Protein AF-A0AAV5R2P3-F1 (afdb_monomer_lite)

Structure (mmCIF, N/CA/C/O backbone):
data_AF-A0AAV5R2P3-F1
#
_entry.id   AF-A0AAV5R2P3-F1
#
loop_
_atom_site.group_PDB
_atom_site.id
_atom_site.type_symbol
_atom_site.label_atom_id
_atom_site.label_alt_id
_atom_site.label_comp_id
_atom_site.label_asym_id
_atom_site.label_entity_id
_atom_site.label_seq_id
_atom_site.pdbx_PDB_ins_code
_atom_site.Cartn_x
_atom_site.Cartn_y
_atom_site.Cartn_z
_atom_site.occupancy
_atom_site.B_iso_or_equiv
_atom_site.auth_seq_id
_atom_site.auth_comp_id
_atom_site.auth_asym_id
_atom_site.auth_atom_id
_atom_site.pdbx_PDB_model_num
ATOM 1 N N . MET A 1 1 ? 4.848 -47.080 20.246 1.00 37.12 1 MET A N 1
ATOM 2 C CA . MET A 1 1 ? 4.822 -45.605 20.162 1.00 37.12 1 MET A CA 1
ATOM 3 C C . MET A 1 1 ? 5.947 -45.182 19.234 1.00 37.12 1 MET A C 1
ATOM 5 O O . MET A 1 1 ? 7.099 -45.276 19.627 1.00 37.12 1 MET A O 1
ATOM 9 N N . THR A 1 2 ? 5.636 -44.845 17.984 1.00 35.06 2 THR A N 1
ATOM 10 C CA . THR A 1 2 ? 6.612 -44.411 16.972 1.00 35.06 2 THR A CA 1
ATOM 11 C C . THR A 1 2 ? 6.421 -42.918 16.735 1.00 35.06 2 THR A C 1
ATOM 13 O O . THR A 1 2 ? 5.355 -42.491 16.297 1.00 35.06 2 THR A O 1
ATOM 16 N N . THR A 1 3 ? 7.423 -42.118 17.081 1.00 42.16 3 THR A N 1
ATOM 17 C CA . THR A 1 3 ? 7.441 -40.672 16.853 1.00 42.16 3 THR A CA 1
ATOM 18 C C . THR A 1 3 ? 7.862 -40.402 15.410 1.00 42.16 3 THR A C 1
ATOM 20 O O . THR A 1 3 ? 9.044 -40.497 15.087 1.00 42.16 3 THR A O 1
ATOM 23 N N . ASN A 1 4 ? 6.899 -40.086 14.543 1.00 41.34 4 ASN A N 1
ATOM 24 C CA . ASN A 1 4 ? 7.180 -39.591 13.197 1.00 41.34 4 ASN A CA 1
ATOM 25 C C . ASN A 1 4 ? 7.631 -38.130 13.288 1.00 41.34 4 ASN A C 1
ATOM 27 O O . ASN A 1 4 ? 6.813 -37.228 13.466 1.00 41.34 4 ASN A O 1
ATOM 31 N N . THR A 1 5 ? 8.934 -37.903 13.170 1.00 47.75 5 THR A N 1
ATOM 32 C CA . THR A 1 5 ? 9.499 -36.603 12.810 1.00 47.75 5 THR A CA 1
ATOM 33 C C . THR A 1 5 ? 9.328 -36.389 11.299 1.00 47.75 5 THR A C 1
ATOM 35 O O . THR A 1 5 ? 9.570 -37.319 10.524 1.00 47.75 5 THR A O 1
ATOM 38 N N . PRO A 1 6 ? 8.890 -35.205 10.834 1.00 52.03 6 PRO A N 1
ATOM 39 C CA . PRO A 1 6 ? 8.840 -34.922 9.410 1.00 52.03 6 PRO A CA 1
ATOM 40 C C . PRO A 1 6 ? 10.260 -34.684 8.884 1.00 52.03 6 PRO A C 1
ATOM 42 O O . PRO A 1 6 ? 11.024 -33.886 9.416 1.00 52.03 6 PRO A O 1
ATOM 45 N N . SER A 1 7 ? 10.580 -35.438 7.838 1.00 42.41 7 SER A N 1
ATOM 46 C CA . SER A 1 7 ? 11.796 -35.404 7.030 1.00 42.41 7 SER A CA 1
ATOM 47 C C . SER A 1 7 ? 12.095 -34.005 6.472 1.00 42.41 7 SER A C 1
ATOM 49 O O . SER A 1 7 ? 11.352 -33.510 5.620 1.00 42.41 7 SER A O 1
ATOM 51 N N . ASP A 1 8 ? 13.227 -33.422 6.875 1.00 51.84 8 ASP A N 1
ATOM 52 C CA . ASP A 1 8 ? 13.843 -32.255 6.235 1.00 51.84 8 ASP A CA 1
ATOM 53 C C . ASP A 1 8 ? 14.204 -32.589 4.784 1.00 51.84 8 ASP A C 1
ATOM 55 O O . ASP A 1 8 ? 15.189 -33.264 4.484 1.00 51.84 8 ASP A O 1
ATOM 59 N N . THR A 1 9 ? 13.368 -32.122 3.862 1.00 59.38 9 THR A N 1
ATOM 60 C CA . THR A 1 9 ? 13.646 -32.178 2.425 1.00 59.38 9 THR A CA 1
ATOM 61 C C . THR A 1 9 ? 14.316 -30.857 2.044 1.00 59.38 9 THR A C 1
ATOM 63 O O . THR A 1 9 ? 13.791 -29.806 2.420 1.00 59.38 9 THR A O 1
ATOM 66 N N . PRO A 1 10 ? 15.448 -30.851 1.317 1.00 47.28 10 PRO A N 1
ATOM 67 C CA . PRO A 1 10 ? 16.123 -29.615 0.943 1.00 47.28 10 PRO A CA 1
ATOM 68 C C . PRO A 1 10 ? 15.180 -28.762 0.093 1.00 47.28 10 PRO A C 1
ATOM 70 O O . PRO A 1 10 ? 14.771 -29.141 -1.006 1.00 47.28 10 PRO A O 1
ATOM 73 N N . ILE A 1 11 ? 14.802 -27.613 0.648 1.00 60.09 11 ILE A N 1
ATOM 74 C CA . ILE A 1 11 ? 13.883 -26.659 0.044 1.00 60.09 11 ILE A CA 1
ATOM 75 C C . ILE A 1 11 ? 14.577 -26.097 -1.195 1.00 60.09 11 ILE A C 1
ATOM 77 O O . ILE A 1 11 ? 15.432 -25.222 -1.094 1.00 60.09 11 ILE A O 1
ATOM 81 N N . ASN A 1 12 ? 14.225 -26.603 -2.379 1.00 66.88 12 ASN A N 1
ATOM 82 C CA . ASN A 1 12 ? 14.587 -25.932 -3.618 1.00 66.88 12 ASN A CA 1
ATOM 83 C C . ASN A 1 12 ? 13.924 -24.540 -3.572 1.00 66.88 12 ASN A C 1
ATOM 85 O O . ASN A 1 12 ? 12.689 -24.468 -3.574 1.00 66.88 12 ASN A O 1
ATOM 89 N N . PRO A 1 13 ? 14.695 -23.439 -3.513 1.00 64.75 13 PRO A N 1
ATOM 90 C CA . PRO A 1 13 ? 14.143 -22.097 -3.336 1.00 64.75 13 PRO A CA 1
ATOM 91 C C . PRO A 1 13 ? 13.167 -21.739 -4.463 1.00 64.75 13 PRO A C 1
ATOM 93 O O . PRO A 1 13 ? 12.184 -21.036 -4.239 1.00 64.75 13 PRO A O 1
ATOM 96 N N . LEU A 1 14 ? 13.360 -22.309 -5.655 1.00 69.12 14 LEU A N 1
ATOM 97 C CA . LEU A 1 14 ? 12.456 -22.135 -6.786 1.00 69.12 14 LEU A CA 1
ATOM 98 C C . LEU A 1 14 ? 11.094 -22.817 -6.564 1.00 69.12 14 LEU A C 1
ATOM 100 O O . LEU A 1 14 ? 10.058 -22.277 -6.955 1.00 69.12 14 LEU A O 1
ATOM 104 N N . ALA A 1 15 ? 11.075 -23.978 -5.904 1.00 69.56 15 ALA A N 1
ATOM 105 C CA . ALA A 1 15 ? 9.841 -24.677 -5.549 1.00 69.56 15 ALA A CA 1
ATOM 106 C C . ALA A 1 15 ? 9.080 -23.942 -4.433 1.00 69.56 15 ALA A C 1
ATOM 108 O O . ALA A 1 15 ? 7.856 -23.844 -4.498 1.00 69.56 15 ALA A O 1
ATOM 109 N N . ALA A 1 16 ? 9.796 -23.353 -3.469 1.00 74.00 16 ALA A N 1
ATOM 110 C CA . ALA A 1 16 ? 9.200 -22.531 -2.416 1.00 74.00 16 ALA A CA 1
ATOM 111 C C . ALA A 1 16 ? 8.551 -21.253 -2.974 1.00 74.00 16 ALA A C 1
ATOM 113 O O . ALA A 1 16 ? 7.409 -20.946 -2.634 1.00 74.00 16 ALA A O 1
ATOM 114 N N . VAL A 1 17 ? 9.223 -20.552 -3.895 1.00 78.44 17 VAL A N 1
ATOM 115 C CA . VAL A 1 17 ? 8.668 -19.356 -4.559 1.00 78.44 17 VAL A CA 1
ATOM 116 C C . VAL A 1 17 ? 7.446 -19.710 -5.411 1.00 78.44 17 VAL A C 1
ATOM 118 O O . VAL A 1 17 ? 6.456 -18.973 -5.420 1.00 78.44 17 VAL A O 1
ATOM 121 N N . LYS A 1 18 ? 7.469 -20.857 -6.101 1.00 83.81 18 LYS A N 1
ATOM 122 C CA . LYS A 1 18 ? 6.315 -21.336 -6.873 1.00 83.81 18 LYS A CA 1
ATOM 123 C C . LYS A 1 18 ? 5.126 -21.669 -5.965 1.00 83.81 18 LYS A C 1
ATOM 125 O O . LYS A 1 18 ? 4.023 -21.202 -6.240 1.00 83.81 18 LYS A O 1
ATOM 130 N N . ALA A 1 19 ? 5.358 -22.385 -4.864 1.00 79.06 19 ALA A N 1
ATOM 131 C CA . ALA A 1 19 ? 4.328 -22.707 -3.878 1.00 79.06 19 ALA A CA 1
ATOM 132 C C . ALA A 1 19 ? 3.739 -21.443 -3.229 1.00 79.06 19 ALA A C 1
ATOM 134 O O . ALA A 1 19 ? 2.524 -21.331 -3.085 1.00 79.06 19 ALA A O 1
ATOM 135 N N . GLN A 1 20 ? 4.574 -20.447 -2.916 1.00 77.31 20 GLN A N 1
ATOM 136 C CA . GLN A 1 20 ? 4.127 -19.163 -2.375 1.00 77.31 20 GLN A CA 1
ATOM 137 C C . GLN A 1 20 ? 3.254 -18.392 -3.377 1.00 77.31 20 GLN A C 1
ATOM 139 O O . GLN A 1 20 ? 2.206 -17.860 -3.009 1.00 77.31 20 GLN A O 1
ATOM 144 N N . ARG A 1 21 ? 3.642 -18.363 -4.661 1.00 85.44 21 ARG A N 1
ATOM 145 C CA . ARG A 1 21 ? 2.859 -17.720 -5.727 1.00 85.44 21 ARG A CA 1
ATOM 146 C C . ARG A 1 21 ? 1.521 -18.431 -5.962 1.00 85.44 21 ARG A C 1
ATOM 148 O O . ARG A 1 21 ? 0.510 -17.764 -6.177 1.00 85.44 21 ARG A O 1
ATOM 155 N N . GLU A 1 22 ? 1.497 -19.760 -5.913 1.00 85.94 22 GLU A N 1
ATOM 156 C CA . GLU A 1 22 ? 0.267 -20.553 -6.038 1.00 85.94 22 GLU A CA 1
ATOM 157 C C . GLU A 1 22 ? -0.665 -20.364 -4.834 1.00 85.94 22 GLU A C 1
ATOM 159 O O . GLU A 1 22 ? -1.861 -20.137 -5.024 1.00 85.94 22 GLU A O 1
ATOM 164 N N . ALA A 1 23 ? -0.128 -20.350 -3.611 1.00 83.06 23 ALA A N 1
ATOM 165 C CA . ALA A 1 23 ? -0.894 -20.068 -2.398 1.00 83.06 23 ALA A CA 1
ATOM 166 C C . ALA A 1 23 ? -1.515 -18.663 -2.431 1.00 83.06 23 ALA A C 1
ATOM 168 O O . ALA A 1 23 ? -2.702 -18.504 -2.147 1.00 83.06 23 ALA A O 1
ATOM 169 N N . LEU A 1 24 ? -0.751 -17.655 -2.864 1.00 84.00 24 LEU A N 1
ATOM 170 C CA . LEU A 1 24 ? -1.244 -16.284 -2.974 1.00 84.00 24 LEU A CA 1
ATOM 171 C C . LEU A 1 24 ? -2.340 -16.163 -4.044 1.00 84.00 24 LEU A C 1
ATOM 173 O O . LEU A 1 24 ? -3.370 -15.532 -3.816 1.00 84.00 24 LEU A O 1
ATOM 177 N N . LYS A 1 25 ? -2.173 -16.835 -5.190 1.00 88.31 25 LYS A N 1
ATOM 178 C CA . LYS A 1 25 ? -3.203 -16.908 -6.237 1.00 88.31 25 LYS A CA 1
ATOM 179 C C . LYS A 1 25 ? -4.494 -17.551 -5.722 1.00 88.31 25 LYS A C 1
ATOM 181 O O . LYS A 1 25 ? -5.580 -17.082 -6.057 1.00 88.31 25 LYS A O 1
ATOM 186 N N . ASN A 1 26 ? -4.385 -18.607 -4.921 1.00 83.88 26 ASN A N 1
ATOM 187 C CA . ASN A 1 26 ? -5.542 -19.284 -4.338 1.00 83.88 26 ASN A CA 1
ATOM 188 C C . ASN A 1 26 ? -6.229 -18.430 -3.266 1.00 83.88 26 ASN A C 1
ATOM 190 O O . ASN A 1 26 ? -7.455 -18.396 -3.231 1.00 83.88 26 ASN A O 1
ATOM 194 N N . PHE A 1 27 ? -5.470 -17.676 -2.468 1.00 85.94 27 PHE A N 1
ATOM 195 C CA . PHE A 1 27 ? -6.017 -16.731 -1.492 1.00 85.94 27 PHE A CA 1
ATOM 196 C C . PHE A 1 27 ? -6.883 -15.650 -2.154 1.00 85.94 27 PHE A C 1
ATOM 198 O O . PHE A 1 27 ? -8.018 -15.426 -1.739 1.00 85.94 27 PHE A O 1
ATOM 205 N N . TYR A 1 28 ? -6.395 -15.025 -3.232 1.00 85.50 28 TYR A N 1
ATOM 206 C CA . TYR A 1 28 ? -7.178 -14.012 -3.951 1.00 85.50 28 TYR A CA 1
ATOM 207 C C . TYR A 1 28 ? -8.413 -14.593 -4.640 1.00 85.50 28 TYR A C 1
ATOM 209 O O . TYR A 1 28 ? -9.457 -13.951 -4.635 1.00 85.50 28 TYR A O 1
ATOM 217 N N . LYS A 1 29 ? -8.325 -15.813 -5.186 1.00 83.06 29 LYS A N 1
ATOM 218 C CA . LYS A 1 29 ? -9.497 -16.510 -5.734 1.00 83.06 29 LYS A CA 1
ATOM 219 C C . LYS A 1 29 ? -10.555 -16.769 -4.665 1.00 83.06 29 LYS A C 1
ATOM 221 O O . LYS A 1 29 ? -11.723 -16.518 -4.929 1.00 83.06 29 LYS A O 1
ATOM 226 N N . LEU A 1 30 ? -10.142 -17.236 -3.484 1.00 74.75 30 LEU A N 1
ATOM 227 C CA . LEU A 1 30 ? -11.054 -17.540 -2.384 1.00 74.75 30 LEU A CA 1
ATOM 228 C C . LEU A 1 30 ? -11.749 -16.274 -1.871 1.00 74.75 30 LEU A C 1
ATOM 230 O O . LEU A 1 30 ? -12.970 -16.255 -1.741 1.00 74.75 30 LEU A O 1
ATOM 234 N N . LYS A 1 31 ? -10.987 -15.190 -1.695 1.00 78.56 31 LYS A N 1
ATOM 235 C CA . LYS A 1 31 ? -11.529 -13.879 -1.325 1.00 78.56 31 LYS A CA 1
ATOM 236 C C . LYS A 1 31 ? -12.548 -13.373 -2.351 1.00 78.56 31 LYS A C 1
ATOM 238 O O . LYS A 1 31 ? -13.626 -12.927 -1.989 1.00 78.56 31 LYS A O 1
ATOM 243 N N . GLN A 1 32 ? -12.244 -13.527 -3.638 1.00 70.50 32 GLN A N 1
ATOM 244 C CA . GLN A 1 32 ? -13.141 -13.113 -4.715 1.00 70.50 32 GLN A CA 1
ATOM 245 C C . GLN A 1 32 ? -14.434 -13.949 -4.753 1.00 70.50 32 GLN A C 1
ATOM 247 O O . GLN A 1 32 ? -15.497 -13.415 -5.060 1.00 70.50 32 GLN A O 1
ATOM 252 N N . THR A 1 33 ? -14.384 -15.237 -4.394 1.00 66.38 33 THR A N 1
ATOM 253 C CA . THR A 1 33 ? -15.592 -16.062 -4.221 1.00 66.38 33 THR A CA 1
ATOM 254 C C . THR A 1 33 ? -16.398 -15.715 -2.969 1.00 66.38 33 THR A C 1
ATOM 256 O O . THR A 1 33 ? -17.622 -15.740 -3.047 1.00 66.38 33 THR A O 1
ATOM 259 N N . GLU A 1 34 ? -15.769 -15.336 -1.852 1.00 65.31 34 GLU A N 1
ATOM 260 C CA . GLU A 1 34 ? -16.494 -14.882 -0.651 1.00 65.31 34 GLU A CA 1
ATOM 261 C C . GLU A 1 34 ? -17.186 -13.529 -0.872 1.00 65.31 34 GLU A C 1
ATOM 263 O O . GLU A 1 34 ? -18.339 -13.356 -0.479 1.00 65.31 34 GLU A O 1
ATOM 268 N N . ASP A 1 35 ? -16.547 -12.619 -1.611 1.00 59.97 35 ASP A N 1
ATOM 269 C CA . ASP A 1 35 ? -17.152 -11.341 -2.005 1.00 59.97 35 ASP A CA 1
ATOM 270 C C . ASP A 1 35 ? -18.324 -11.533 -2.994 1.00 59.97 35 ASP A C 1
ATOM 272 O O . ASP A 1 35 ? -19.261 -10.734 -3.020 1.00 59.97 35 ASP A O 1
ATOM 276 N N . THR A 1 36 ? -18.320 -12.616 -3.785 1.00 56.22 36 THR A N 1
ATOM 277 C CA . THR A 1 36 ? -19.383 -12.911 -4.768 1.00 56.22 36 THR A CA 1
ATOM 278 C C . THR A 1 36 ? -20.519 -13.770 -4.185 1.00 56.22 36 THR A C 1
ATOM 280 O O . THR A 1 36 ? -21.647 -13.708 -4.671 1.00 56.22 36 THR A O 1
ATOM 283 N N . SER A 1 37 ? -20.274 -14.546 -3.121 1.00 50.34 37 SER A N 1
ATOM 284 C CA . SER A 1 37 ? -21.257 -15.486 -2.551 1.00 50.34 37 SER A CA 1
ATOM 285 C C . SER A 1 37 ? -22.271 -14.855 -1.581 1.00 50.34 37 SER A C 1
ATOM 287 O O . SER A 1 37 ? -23.204 -15.538 -1.163 1.00 50.34 37 SER A O 1
ATOM 289 N N . ASN A 1 38 ? -22.148 -13.567 -1.246 1.00 50.34 38 ASN A N 1
ATOM 290 C CA . ASN A 1 38 ? -23.055 -12.884 -0.309 1.00 50.34 38 ASN A CA 1
ATOM 291 C C . ASN A 1 38 ? -24.311 -12.255 -0.959 1.00 50.34 38 ASN A C 1
ATOM 293 O O . ASN A 1 38 ? -25.059 -11.560 -0.277 1.00 50.34 38 ASN A O 1
ATOM 297 N N . ASN A 1 39 ? -24.586 -12.505 -2.248 1.00 43.03 39 ASN A N 1
ATOM 298 C CA . ASN A 1 39 ? -25.715 -11.905 -2.983 1.00 43.03 39 ASN A CA 1
ATOM 299 C C . ASN A 1 39 ? -26.707 -12.927 -3.581 1.00 43.03 39 ASN A C 1
ATOM 301 O O . ASN A 1 39 ? -27.051 -12.849 -4.758 1.00 43.03 39 ASN A O 1
ATOM 305 N N . THR A 1 40 ? -27.235 -13.859 -2.777 1.00 35.50 40 THR A N 1
ATOM 306 C CA . THR A 1 40 ? -28.486 -14.569 -3.138 1.00 35.50 40 THR A CA 1
ATOM 307 C C . THR A 1 40 ? -29.305 -14.926 -1.889 1.00 35.50 40 THR A C 1
ATOM 309 O O . THR A 1 40 ? -28.727 -15.471 -0.950 1.00 35.50 40 THR A O 1
ATOM 312 N N . PRO A 1 41 ? -30.624 -14.645 -1.829 1.00 48.16 41 PRO A N 1
ATOM 313 C CA . PRO A 1 41 ? -31.429 -14.929 -0.643 1.00 48.16 41 PRO A CA 1
ATOM 314 C C . PRO A 1 41 ? -32.141 -16.301 -0.679 1.00 48.16 41 PRO A C 1
ATOM 316 O O . PRO A 1 41 ? -32.788 -16.637 -1.670 1.00 48.16 41 PRO A O 1
ATOM 319 N N . ASN A 1 42 ? -32.159 -16.948 0.503 1.00 38.66 42 ASN A N 1
ATOM 320 C CA . ASN A 1 42 ? -33.162 -17.893 1.064 1.00 38.66 42 ASN A CA 1
ATOM 321 C C . ASN A 1 42 ? -33.080 -19.410 0.732 1.00 38.66 42 ASN A C 1
ATOM 323 O O . ASN A 1 42 ? -32.644 -19.757 -0.361 1.00 38.66 42 ASN A O 1
ATOM 327 N N . PRO A 1 43 ? -33.706 -20.317 1.534 1.00 58.88 43 PRO A N 1
ATOM 328 C CA . PRO A 1 43 ? -33.823 -20.452 3.005 1.00 58.88 43 PRO A CA 1
ATOM 329 C C . PRO A 1 43 ? -33.370 -21.859 3.521 1.00 58.88 43 PRO A C 1
ATOM 331 O O . PRO A 1 43 ? -32.922 -22.699 2.750 1.00 58.88 43 PRO A O 1
ATOM 334 N N . THR A 1 44 ? -33.611 -22.132 4.815 1.00 37.53 44 THR A N 1
ATOM 335 C CA . THR A 1 44 ? -33.691 -23.433 5.542 1.00 37.53 44 THR A CA 1
ATOM 336 C C . THR A 1 44 ? -32.437 -24.043 6.207 1.00 37.53 44 THR A C 1
ATOM 338 O O . THR A 1 44 ? -31.611 -24.673 5.565 1.00 37.53 44 THR A O 1
ATOM 341 N N . ASN A 1 45 ? -32.423 -23.896 7.544 1.00 44.72 45 ASN A N 1
ATOM 342 C CA . ASN A 1 45 ? -32.127 -24.867 8.614 1.00 44.72 45 ASN A CA 1
ATOM 343 C C . ASN A 1 45 ? -30.899 -25.789 8.487 1.00 44.72 45 ASN A C 1
ATOM 345 O O . ASN A 1 45 ? -30.994 -26.816 7.826 1.00 44.72 45 ASN A O 1
ATOM 349 N N . ASP A 1 46 ? -29.842 -25.527 9.268 1.00 35.06 46 ASP A N 1
ATOM 350 C CA . ASP A 1 46 ? -29.440 -26.448 10.349 1.00 35.06 46 ASP A CA 1
ATOM 351 C C . ASP A 1 46 ? -28.445 -25.799 11.332 1.00 35.06 46 ASP A C 1
ATOM 353 O O . ASP A 1 46 ? -27.653 -24.921 10.982 1.00 35.06 46 ASP A O 1
ATOM 357 N N . ASP A 1 47 ? -28.539 -26.230 12.583 1.00 46.81 47 ASP A N 1
ATOM 358 C CA . ASP A 1 47 ? -27.921 -25.679 13.782 1.00 46.81 47 ASP A CA 1
ATOM 359 C C . ASP A 1 47 ? -26.403 -25.908 13.875 1.00 46.81 47 ASP A C 1
ATOM 361 O O . ASP A 1 47 ? -25.953 -27.017 14.150 1.00 46.81 47 ASP A O 1
ATOM 365 N N . THR A 1 48 ? -25.606 -24.833 13.866 1.00 41.09 48 THR A N 1
ATOM 366 C CA . THR A 1 48 ? -24.397 -24.769 14.708 1.00 41.09 48 THR A CA 1
ATOM 367 C C . THR A 1 48 ? -24.172 -23.353 15.227 1.00 41.09 48 THR A C 1
ATOM 369 O O . THR A 1 48 ? -23.933 -22.415 14.471 1.00 41.09 48 THR A O 1
ATOM 372 N N . LYS A 1 49 ? -24.251 -23.226 16.555 1.00 51.31 49 LYS A N 1
ATOM 373 C CA . LYS A 1 49 ? -23.954 -22.040 17.364 1.00 51.31 49 LYS A CA 1
ATOM 374 C C . LYS A 1 49 ? -22.682 -21.320 16.895 1.00 51.31 49 LYS A C 1
ATOM 376 O O . LYS A 1 49 ? -21.578 -21.728 17.243 1.00 51.31 49 LYS A O 1
ATOM 381 N N . SER A 1 50 ? -22.854 -20.188 16.222 1.00 36.94 50 SER A N 1
ATOM 382 C CA . SER A 1 50 ? -21.877 -19.103 16.236 1.00 36.94 50 SER A CA 1
ATOM 383 C C . SER A 1 50 ? -22.479 -17.976 17.060 1.00 36.94 50 SER A C 1
ATOM 385 O O . SER A 1 50 ? -23.510 -17.404 16.707 1.00 36.94 50 SER A O 1
ATOM 387 N N . ILE A 1 51 ? -21.873 -17.704 18.213 1.00 46.56 51 ILE A N 1
ATOM 388 C CA . ILE A 1 51 ? -22.211 -16.569 19.070 1.00 46.56 51 ILE A CA 1
ATOM 389 C C . ILE A 1 51 ? -21.653 -15.319 18.378 1.00 46.56 51 ILE A C 1
ATOM 391 O O . ILE A 1 51 ? -20.667 -14.734 18.805 1.00 46.56 51 ILE A O 1
ATOM 395 N N . THR A 1 52 ? -22.263 -14.906 17.270 1.00 42.00 52 THR A N 1
ATOM 396 C CA . THR A 1 52 ? -22.148 -13.530 16.796 1.00 42.00 52 THR A CA 1
ATOM 397 C C . THR A 1 52 ? -23.224 -12.755 17.527 1.00 42.00 52 THR A C 1
ATOM 399 O O . THR A 1 52 ? -24.376 -12.696 17.087 1.00 42.00 52 THR A O 1
ATOM 402 N N . SER A 1 53 ? -22.846 -12.227 18.695 1.00 41.97 53 SER A N 1
ATOM 403 C CA . SER A 1 53 ? -23.627 -11.247 19.442 1.00 41.97 53 SER A CA 1
ATOM 404 C C . SER A 1 53 ? -23.866 -10.044 18.536 1.00 41.97 53 SER A C 1
ATOM 406 O O . SER A 1 53 ? -23.076 -9.107 18.450 1.00 41.97 53 SER A O 1
ATOM 408 N N . SER A 1 54 ? -24.955 -10.125 17.782 1.00 45.56 54 SER A N 1
ATOM 409 C CA . SER A 1 54 ? -25.492 -9.047 16.979 1.00 45.56 54 SER A CA 1
ATOM 410 C C . SER A 1 54 ? -26.178 -8.095 17.944 1.00 45.56 54 SER A C 1
ATOM 412 O O . SER A 1 54 ? -27.403 -8.084 18.053 1.00 45.56 54 SER A O 1
ATOM 414 N N . HIS A 1 55 ? -25.395 -7.299 18.672 1.00 43.31 55 HIS A N 1
ATOM 415 C CA . HIS A 1 55 ? -25.937 -6.167 19.408 1.00 43.31 55 HIS A CA 1
ATOM 416 C C . HIS A 1 55 ? -26.215 -5.030 18.419 1.00 43.31 55 HIS A C 1
ATOM 418 O O . HIS A 1 55 ? -25.532 -4.014 18.358 1.00 43.31 55 HIS A O 1
ATOM 424 N N . LYS A 1 56 ? -27.278 -5.216 17.629 1.00 49.22 56 LYS A N 1
ATOM 425 C CA . LYS A 1 56 ? -28.094 -4.098 17.166 1.00 49.22 56 LYS A CA 1
ATOM 426 C C . LYS A 1 56 ? -28.744 -3.504 18.409 1.00 49.22 56 LYS A C 1
ATOM 428 O O . LYS A 1 56 ? -29.803 -3.969 18.799 1.00 49.22 56 LYS A O 1
ATOM 433 N N . ASN A 1 57 ? -28.094 -2.540 19.049 1.00 42.56 57 ASN A N 1
ATOM 434 C CA . ASN A 1 57 ? -28.740 -1.658 20.011 1.00 42.56 57 ASN A CA 1
ATOM 435 C C . ASN A 1 57 ? -28.170 -0.246 19.861 1.00 42.56 57 ASN A C 1
ATOM 437 O O . ASN A 1 57 ? -27.000 0.002 20.137 1.00 42.56 57 ASN A O 1
ATOM 441 N N . SER A 1 58 ? -29.068 0.635 19.425 1.00 38.88 58 SER A N 1
ATOM 442 C CA . SER A 1 58 ? -29.053 2.087 19.578 1.00 38.88 58 SER A CA 1
ATOM 443 C C . SER A 1 58 ? -27.908 2.856 18.921 1.00 38.88 58 SER A C 1
ATOM 445 O O . SER A 1 58 ? -26.885 3.183 19.515 1.00 38.88 58 SER A O 1
ATOM 447 N N . ILE A 1 59 ? -28.194 3.250 17.682 1.00 51.31 59 ILE A N 1
ATOM 448 C CA . ILE A 1 59 ? -28.007 4.631 17.232 1.00 51.31 59 ILE A CA 1
ATOM 449 C C . ILE A 1 59 ? -28.605 5.536 18.327 1.00 51.31 59 ILE A C 1
ATOM 451 O O . ILE A 1 59 ? -29.819 5.498 18.480 1.00 51.31 59 ILE A O 1
ATOM 455 N N . ASP A 1 60 ? -27.789 6.227 19.134 1.00 46.94 60 ASP A N 1
ATOM 456 C CA . ASP A 1 60 ? -28.089 7.634 19.475 1.00 46.94 60 ASP A CA 1
ATOM 457 C C . ASP A 1 60 ? -27.015 8.418 20.241 1.00 46.94 60 ASP A C 1
ATOM 459 O O . ASP A 1 60 ? -27.089 9.633 20.225 1.00 46.94 60 ASP A O 1
ATOM 463 N N . ASP A 1 61 ? -25.960 7.821 20.803 1.00 52.38 61 ASP A N 1
ATOM 464 C CA . ASP A 1 61 ? -24.853 8.626 21.360 1.00 52.38 61 ASP A CA 1
ATOM 465 C C . ASP A 1 61 ? -23.507 8.044 20.944 1.00 52.38 61 ASP A C 1
ATOM 467 O O . ASP A 1 61 ? -22.815 7.329 21.673 1.00 52.38 61 ASP A O 1
ATOM 471 N N . LEU A 1 62 ? -23.152 8.298 19.685 1.00 60.50 62 LEU A N 1
ATOM 472 C CA . LEU A 1 62 ? -21.847 7.935 19.160 1.00 60.50 62 LEU A CA 1
ATOM 473 C C . LEU A 1 62 ? -20.838 8.975 19.654 1.00 60.50 62 LEU A C 1
ATOM 475 O O . LEU A 1 62 ? -20.593 9.974 18.978 1.00 60.50 62 LEU A O 1
ATOM 479 N N . ILE A 1 63 ? -20.250 8.737 20.828 1.00 64.81 63 ILE A N 1
ATOM 480 C CA . ILE A 1 63 ? -19.109 9.527 21.297 1.00 64.81 63 ILE A CA 1
ATOM 481 C C . ILE A 1 63 ? -18.061 9.526 20.178 1.00 64.81 63 ILE A C 1
ATOM 483 O O . ILE A 1 63 ? -17.606 8.486 19.669 1.00 64.81 63 ILE A O 1
ATOM 487 N N . ASP A 1 64 ? -17.759 10.725 19.695 1.00 68.31 64 ASP A N 1
ATOM 488 C CA . ASP A 1 64 ? -16.749 10.913 18.676 1.00 68.31 64 ASP A CA 1
ATOM 489 C C . ASP A 1 64 ? -15.395 10.962 19.370 1.00 68.31 64 ASP A C 1
ATOM 491 O O . ASP A 1 64 ? -15.058 11.939 20.031 1.00 68.31 64 ASP A O 1
ATOM 495 N N . SER A 1 65 ? -14.616 9.893 19.204 1.00 65.62 65 SER A N 1
ATOM 496 C CA . SER A 1 65 ? -13.281 9.740 19.782 1.00 65.62 65 SER A CA 1
ATOM 497 C C . SER A 1 65 ? -12.322 10.879 19.400 1.00 65.62 65 SER A C 1
ATOM 499 O O . SER A 1 65 ? -11.299 11.047 20.046 1.00 65.62 65 SER A O 1
ATOM 501 N N . PHE A 1 66 ? -12.635 11.650 18.350 1.00 68.25 66 PHE A N 1
ATOM 502 C CA . PHE A 1 66 ? -11.859 12.811 17.895 1.00 68.25 66 PHE A CA 1
ATOM 503 C C . PHE A 1 66 ? -12.246 14.131 18.576 1.00 68.25 66 PHE A C 1
ATOM 505 O O . PHE A 1 66 ? -11.551 15.124 18.393 1.00 68.25 66 PHE A O 1
ATOM 512 N N . LYS A 1 67 ? -13.345 14.156 19.337 1.00 75.75 67 LYS A N 1
ATOM 513 C CA . LYS A 1 67 ? -13.803 15.324 20.107 1.00 75.75 67 LYS A CA 1
ATOM 514 C C . LYS A 1 67 ? -13.426 15.245 21.586 1.00 75.75 67 LYS A C 1
ATOM 516 O O . LYS A 1 67 ? -13.759 16.152 22.339 1.00 75.75 67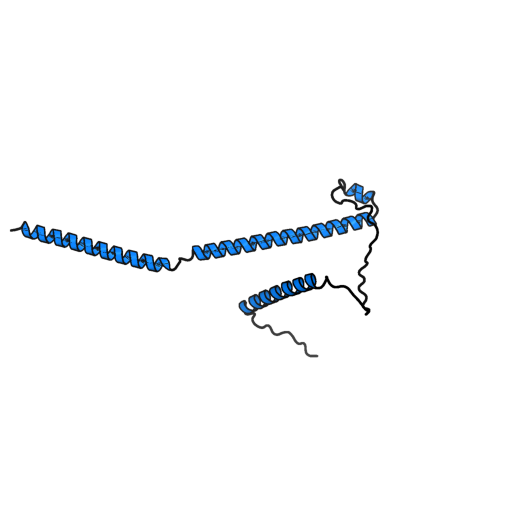 LYS A O 1
ATOM 521 N N . ILE A 1 68 ? -12.770 14.160 22.000 1.00 76.75 68 ILE A N 1
ATOM 522 C CA . ILE A 1 68 ? -12.242 14.006 23.354 1.00 76.75 68 ILE A CA 1
ATOM 523 C C . ILE A 1 68 ? -10.958 14.828 23.422 1.00 76.75 68 ILE A C 1
ATOM 525 O O . ILE A 1 68 ? -9.924 14.425 22.895 1.00 76.75 68 ILE A O 1
ATOM 529 N N . GLU A 1 69 ? -11.071 16.016 24.003 1.00 74.25 69 GLU A N 1
ATOM 530 C CA . GLU A 1 69 ? -9.974 16.978 24.116 1.00 74.25 69 GLU A CA 1
ATOM 531 C C . GLU A 1 69 ? -9.086 16.662 25.330 1.00 74.25 69 GLU A C 1
ATOM 533 O O . GLU A 1 69 ? -7.862 16.741 25.233 1.00 74.25 69 GLU A O 1
ATOM 538 N N . ASP A 1 70 ? -9.697 16.189 26.424 1.00 81.62 70 ASP A N 1
ATOM 539 C CA . ASP A 1 70 ? -9.014 15.681 27.613 1.00 81.62 70 ASP A CA 1
ATOM 540 C C . ASP A 1 70 ? -9.450 14.238 27.930 1.00 81.62 70 ASP A C 1
ATOM 542 O O . ASP A 1 70 ? -10.610 13.945 28.234 1.00 81.62 70 ASP A O 1
ATOM 546 N N . ILE A 1 71 ? -8.492 13.315 27.832 1.00 83.25 71 ILE A N 1
ATOM 547 C CA . ILE A 1 71 ? -8.696 11.884 28.074 1.00 83.25 71 ILE A CA 1
ATOM 548 C C . ILE A 1 71 ? -8.884 11.606 29.571 1.00 83.25 71 ILE A C 1
ATOM 550 O O . ILE A 1 71 ? -9.646 10.707 29.926 1.00 83.25 71 ILE A O 1
ATOM 554 N N . GLU A 1 72 ? -8.219 12.355 30.456 1.00 82.38 72 GLU A N 1
ATOM 555 C CA . GLU A 1 72 ? -8.335 12.147 31.904 1.00 82.38 72 GLU A CA 1
ATOM 556 C C . GLU A 1 72 ? -9.709 12.587 32.407 1.00 82.38 72 GLU A C 1
ATOM 558 O O . GLU A 1 72 ? -10.341 11.868 33.184 1.00 82.38 72 GLU A O 1
ATOM 563 N N . GLU A 1 73 ? -10.219 13.720 31.923 1.00 83.69 73 GLU A N 1
ATOM 564 C CA . GLU A 1 73 ? -11.582 14.163 32.231 1.00 83.69 73 GLU A CA 1
ATOM 565 C C . GLU A 1 73 ? -12.620 13.159 31.714 1.00 83.69 73 GLU A C 1
ATOM 567 O O . GLU A 1 73 ? -13.527 12.770 32.453 1.00 83.69 73 GLU A O 1
ATOM 572 N N . PHE A 1 74 ? -12.444 12.661 30.488 1.00 84.00 74 PHE A N 1
ATOM 573 C CA . PHE A 1 74 ? -13.334 11.669 29.887 1.00 84.00 74 PHE A CA 1
ATOM 574 C C . PHE A 1 74 ? -13.381 10.359 30.683 1.00 84.00 74 PHE A C 1
ATOM 576 O O . PHE A 1 74 ? -14.459 9.841 30.958 1.00 84.00 74 PHE A O 1
ATOM 583 N N . ILE A 1 75 ? -12.232 9.834 31.115 1.00 84.75 75 ILE A N 1
ATOM 584 C CA . ILE A 1 75 ? -12.181 8.590 31.899 1.00 84.75 75 ILE A CA 1
ATOM 585 C C . ILE A 1 75 ? -12.850 8.757 33.272 1.00 84.75 75 ILE A C 1
ATOM 587 O O . ILE A 1 75 ? -13.466 7.818 33.773 1.00 84.75 75 ILE A O 1
ATOM 591 N N . ASN A 1 76 ? -12.730 9.937 33.884 1.00 85.31 76 ASN A N 1
ATOM 592 C CA . ASN A 1 76 ? -13.258 10.198 35.224 1.00 85.31 76 ASN A CA 1
ATOM 593 C C . ASN A 1 76 ? -14.762 10.518 35.244 1.00 85.31 76 ASN A C 1
ATOM 595 O O . ASN A 1 76 ? -15.413 10.298 36.266 1.00 85.31 76 ASN A O 1
ATOM 599 N N . THR A 1 77 ? -15.305 11.067 34.156 1.00 83.81 77 THR A N 1
ATOM 600 C CA . THR A 1 77 ? -16.703 11.528 34.080 1.00 83.81 77 THR A CA 1
ATOM 601 C C . THR A 1 77 ? -17.625 10.542 33.375 1.00 83.81 77 THR A C 1
ATOM 603 O O . THR A 1 77 ? -18.812 10.473 33.704 1.00 83.81 77 THR 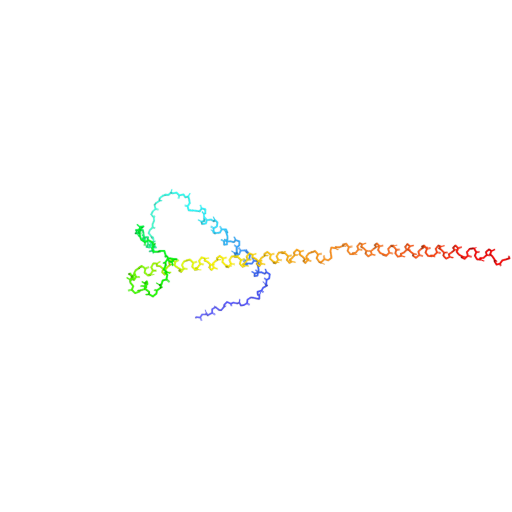A O 1
ATOM 606 N N . GLU A 1 78 ? -17.095 9.761 32.436 1.00 84.31 78 GLU A N 1
ATOM 607 C CA . GLU A 1 78 ? -17.907 8.965 31.529 1.00 84.31 78 GLU A CA 1
ATOM 608 C C . GLU A 1 78 ? -18.186 7.546 32.046 1.00 84.31 78 GLU A C 1
ATOM 610 O O . GLU A 1 78 ? -17.457 6.973 32.859 1.00 84.31 78 GLU A O 1
ATOM 615 N N . SER A 1 79 ? -19.273 6.937 31.562 1.00 86.25 79 SER A N 1
ATOM 616 C CA . SER A 1 79 ? -19.597 5.555 31.916 1.00 86.25 79 SER A CA 1
ATOM 617 C C . SER A 1 79 ? -18.547 4.581 31.374 1.00 86.25 79 SER A C 1
ATOM 619 O O . SER A 1 79 ? -18.168 4.641 30.205 1.00 86.25 79 SER A O 1
ATOM 621 N N . TYR A 1 80 ? -18.165 3.588 32.181 1.00 83.38 80 TYR A N 1
ATOM 622 C CA . TYR A 1 80 ? -17.219 2.537 31.787 1.00 83.38 80 TYR A CA 1
ATOM 623 C C . TYR A 1 80 ? -17.575 1.849 30.451 1.00 83.38 80 TYR A C 1
ATOM 625 O O . TYR A 1 80 ? -16.697 1.551 29.645 1.00 83.38 80 TYR A O 1
ATOM 633 N N . ILE A 1 81 ? -18.869 1.652 30.167 1.00 86.19 81 ILE A N 1
ATOM 634 C CA . ILE A 1 81 ? -19.342 1.072 28.895 1.00 86.19 81 ILE A CA 1
ATOM 635 C C . ILE A 1 81 ? -18.983 1.957 27.694 1.00 86.19 81 ILE A C 1
ATOM 637 O O . ILE A 1 81 ? -18.668 1.456 26.615 1.00 86.19 81 ILE A O 1
ATOM 641 N N . ASN A 1 82 ? -19.052 3.272 27.868 1.00 82.56 82 ASN A N 1
ATOM 642 C CA . ASN A 1 82 ? -18.785 4.248 26.822 1.00 82.56 82 ASN A CA 1
ATOM 643 C C . ASN A 1 82 ? -17.279 4.410 26.580 1.00 82.56 82 ASN A C 1
ATOM 645 O O . ASN A 1 82 ? -16.856 4.565 25.431 1.00 82.56 82 ASN A O 1
ATOM 649 N N . ILE A 1 83 ? -16.470 4.256 27.631 1.00 85.69 83 ILE A N 1
ATOM 650 C CA . ILE A 1 83 ? -15.012 4.144 27.524 1.00 85.69 83 ILE A CA 1
ATOM 651 C C . ILE A 1 83 ? -14.642 2.913 26.686 1.00 85.69 83 ILE A C 1
ATOM 653 O O . ILE A 1 83 ? -13.921 3.054 25.701 1.00 85.69 83 ILE A O 1
ATOM 657 N N . LEU A 1 84 ? -15.209 1.740 26.993 1.00 85.94 84 LEU A N 1
ATOM 658 C CA . LEU A 1 84 ? -14.925 0.499 26.261 1.00 85.94 84 LEU A CA 1
ATOM 659 C C . LEU A 1 84 ? -15.321 0.587 24.777 1.00 85.94 84 LEU A C 1
ATOM 661 O O . LEU A 1 84 ? -14.549 0.228 23.895 1.00 85.94 84 LEU A O 1
ATOM 665 N N . LYS A 1 85 ? -16.499 1.146 24.472 1.00 86.75 85 LYS A N 1
ATOM 666 C CA . LYS A 1 85 ? -16.921 1.383 23.078 1.00 86.75 85 LYS A CA 1
ATOM 667 C C . LYS A 1 85 ? -15.969 2.315 22.327 1.00 86.75 85 LYS A C 1
ATOM 669 O O . LYS A 1 85 ? -15.766 2.162 21.122 1.00 86.75 85 LYS A O 1
ATOM 674 N N . THR A 1 86 ? -15.429 3.315 23.020 1.00 85.69 86 THR A N 1
ATOM 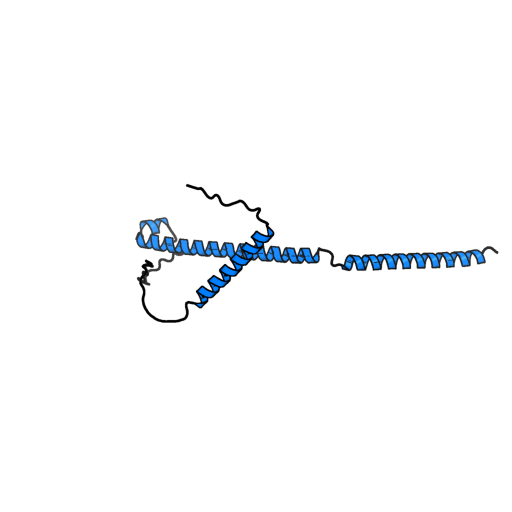675 C CA . THR A 1 86 ? -14.469 4.258 22.439 1.00 85.69 86 THR A CA 1
ATOM 676 C C . THR A 1 86 ? -13.128 3.571 22.196 1.00 85.69 86 THR A C 1
ATOM 678 O O . THR A 1 86 ? -12.550 3.757 21.127 1.00 85.69 86 THR A O 1
ATOM 681 N N . GLU A 1 87 ? -12.673 2.734 23.131 1.00 85.38 87 GLU A N 1
ATOM 682 C CA . GLU A 1 87 ? -11.476 1.903 22.985 1.00 85.38 87 GLU A CA 1
ATOM 683 C C . GLU A 1 87 ? -11.577 0.986 21.762 1.00 85.38 87 GLU A C 1
ATOM 685 O O . GLU A 1 87 ? -10.720 1.065 20.881 1.00 85.38 87 GLU A O 1
ATOM 690 N N . ASP A 1 88 ? -12.654 0.206 21.645 1.00 88.00 88 ASP A N 1
ATOM 691 C CA . ASP A 1 88 ? -12.881 -0.694 20.506 1.00 88.00 88 ASP A CA 1
ATOM 692 C C . ASP A 1 88 ? -12.835 0.071 19.174 1.00 88.00 88 ASP A C 1
ATOM 694 O O . ASP A 1 88 ? -12.137 -0.310 18.233 1.00 88.00 88 ASP A O 1
ATOM 698 N N . LYS A 1 89 ? -13.502 1.229 19.106 1.00 86.38 89 LYS A N 1
ATOM 699 C CA . LYS A 1 89 ? -13.525 2.083 17.910 1.00 86.38 89 LYS A CA 1
ATOM 700 C C . LYS A 1 89 ? -12.146 2.654 17.563 1.00 86.38 89 LYS A C 1
ATOM 702 O O . LYS A 1 89 ? -11.818 2.800 16.380 1.00 86.38 89 LYS A O 1
ATOM 707 N N . VAL A 1 90 ? -11.348 3.018 18.566 1.00 87.62 90 VAL A N 1
ATOM 708 C CA . VAL A 1 90 ? -9.972 3.498 18.370 1.00 87.62 90 VAL A CA 1
ATOM 709 C C . VAL A 1 90 ? -9.074 2.354 17.908 1.00 87.62 90 VAL A C 1
ATOM 711 O O . VAL A 1 90 ? -8.291 2.551 16.978 1.00 87.62 90 VAL A O 1
ATOM 714 N N . LEU A 1 91 ? -9.216 1.159 18.482 1.00 89.56 91 LEU A N 1
ATOM 715 C CA . LEU A 1 91 ? -8.471 -0.033 18.080 1.00 89.56 91 LEU A CA 1
ATOM 716 C C . LEU A 1 91 ? -8.793 -0.450 16.645 1.00 89.56 91 LEU A C 1
ATOM 718 O O . LEU A 1 91 ? -7.874 -0.721 15.871 1.00 89.56 91 LEU A O 1
ATOM 722 N N . ASP A 1 92 ? -10.062 -0.429 16.249 1.00 89.38 92 ASP A N 1
ATOM 723 C CA . ASP A 1 92 ? -10.474 -0.718 14.876 1.00 89.38 92 ASP A CA 1
ATOM 724 C C . ASP A 1 92 ? -9.877 0.284 13.885 1.00 89.38 92 ASP A C 1
ATOM 726 O O . ASP A 1 92 ? -9.288 -0.105 12.870 1.00 89.38 92 ASP A O 1
ATOM 730 N N . LYS A 1 93 ? -9.942 1.586 14.201 1.00 88.56 93 LYS A N 1
ATOM 731 C CA . LYS A 1 93 ? -9.305 2.629 13.382 1.00 88.56 93 LYS A CA 1
ATOM 732 C C . LYS A 1 93 ? -7.790 2.462 13.319 1.00 88.56 93 LYS A C 1
ATOM 734 O O . LYS A 1 93 ? -7.213 2.601 12.242 1.00 88.56 93 LYS A O 1
ATOM 739 N N . LEU A 1 94 ? -7.144 2.136 14.437 1.00 90.69 94 LEU A N 1
ATOM 740 C CA . LEU A 1 94 ? -5.706 1.890 14.500 1.00 90.69 94 LEU A CA 1
ATOM 741 C C . LEU A 1 94 ? -5.312 0.684 13.639 1.00 90.69 94 LEU A C 1
ATOM 743 O O . LEU A 1 94 ? -4.329 0.741 12.899 1.00 90.69 94 LEU A O 1
ATOM 747 N N . ASN A 1 95 ? -6.089 -0.395 13.700 1.00 91.81 95 ASN A N 1
ATOM 748 C CA . ASN A 1 95 ? -5.865 -1.595 12.904 1.00 91.81 95 ASN A CA 1
ATOM 749 C C . ASN A 1 95 ? -6.064 -1.328 11.409 1.00 91.81 95 ASN A C 1
ATOM 751 O O . ASN A 1 95 ? -5.226 -1.750 10.606 1.00 91.81 95 ASN A O 1
ATOM 755 N N . SER A 1 96 ? -7.104 -0.575 11.037 1.00 92.31 96 SER A N 1
ATOM 756 C CA . SER A 1 96 ? -7.317 -0.129 9.656 1.00 92.31 96 SER A CA 1
ATOM 757 C C . SER A 1 96 ? -6.144 0.716 9.167 1.00 92.31 96 SER A C 1
ATOM 759 O O . SER A 1 96 ? -5.526 0.378 8.162 1.00 92.31 96 SER A O 1
ATOM 761 N N . ALA A 1 97 ? -5.744 1.742 9.924 1.00 92.38 97 ALA A N 1
ATOM 762 C CA . ALA A 1 97 ? -4.625 2.607 9.562 1.00 92.38 97 ALA A CA 1
ATOM 763 C C . ALA A 1 97 ? -3.310 1.822 9.423 1.00 92.38 97 ALA A C 1
ATOM 765 O O . ALA A 1 97 ? -2.538 2.042 8.492 1.00 92.38 97 ALA A O 1
ATOM 766 N N . LYS A 1 98 ? -3.058 0.849 10.305 1.00 92.56 98 LYS A N 1
ATOM 767 C CA . LYS A 1 98 ? -1.893 -0.042 10.210 1.00 92.56 98 LYS A CA 1
ATOM 768 C C . LYS A 1 98 ? -1.936 -0.910 8.952 1.00 92.56 98 LYS A C 1
ATOM 770 O O . LYS A 1 98 ? -0.888 -1.166 8.356 1.00 92.56 98 LYS A O 1
ATOM 775 N N . SER A 1 99 ? -3.117 -1.381 8.560 1.00 93.00 99 SER A N 1
ATOM 776 C CA . SER A 1 99 ? -3.323 -2.122 7.313 1.00 93.00 99 SER A CA 1
ATOM 777 C C . SER A 1 99 ? -3.072 -1.232 6.093 1.00 93.00 99 SER A C 1
ATOM 779 O O . SER A 1 99 ? -2.335 -1.630 5.190 1.00 93.00 99 SER A O 1
ATOM 781 N N . ASP A 1 100 ? -3.586 -0.005 6.104 1.00 93.12 100 ASP A N 1
ATOM 782 C CA . ASP A 1 100 ? -3.419 0.960 5.016 1.00 93.12 100 ASP A CA 1
ATOM 783 C C . ASP A 1 100 ? -1.954 1.364 4.846 1.00 93.12 100 ASP A C 1
ATOM 785 O O . ASP A 1 100 ? -1.418 1.311 3.740 1.00 93.12 100 ASP A O 1
ATOM 789 N N . ILE A 1 101 ? -1.259 1.662 5.949 1.00 93.56 101 ILE A N 1
ATOM 790 C CA . ILE A 1 101 ? 0.180 1.956 5.942 1.00 93.56 101 ILE A CA 1
ATOM 791 C C . ILE A 1 101 ? 0.962 0.783 5.350 1.00 93.56 101 ILE A C 1
ATOM 793 O O . ILE A 1 101 ? 1.823 0.986 4.494 1.00 93.56 101 ILE A O 1
ATOM 797 N N . LYS A 1 102 ? 0.657 -0.456 5.759 1.00 94.62 102 LYS A N 1
ATOM 798 C CA . LYS A 1 102 ? 1.293 -1.642 5.171 1.00 94.62 102 LYS A CA 1
ATOM 799 C C . LYS A 1 102 ? 1.027 -1.723 3.672 1.00 94.62 102 LYS A C 1
ATOM 801 O O . LYS A 1 102 ? 1.970 -1.935 2.919 1.00 94.62 102 LYS A O 1
ATOM 806 N N . SER A 1 103 ? -0.218 -1.535 3.242 1.00 93.25 103 SER A N 1
ATOM 807 C CA . SER A 1 103 ? -0.602 -1.554 1.827 1.00 93.25 103 SER A CA 1
ATOM 808 C C . SER A 1 103 ? 0.192 -0.530 1.012 1.00 93.25 103 SER A C 1
ATOM 810 O O . SER A 1 103 ? 0.786 -0.879 -0.009 1.00 93.25 103 SER A O 1
ATOM 812 N N . ILE A 1 104 ? 0.304 0.702 1.516 1.00 92.88 104 ILE A N 1
ATOM 813 C CA . ILE A 1 104 ? 1.089 1.774 0.892 1.00 92.88 104 ILE A CA 1
ATOM 814 C C . ILE A 1 104 ? 2.566 1.379 0.793 1.00 92.88 104 ILE A C 1
ATOM 816 O O . ILE A 1 104 ? 3.162 1.504 -0.275 1.00 92.88 104 ILE A O 1
ATOM 820 N N . ILE A 1 105 ? 3.161 0.865 1.874 1.00 93.31 105 ILE A N 1
ATOM 821 C CA . ILE A 1 105 ? 4.568 0.437 1.882 1.00 93.31 105 ILE A CA 1
ATOM 822 C C . ILE A 1 105 ? 4.800 -0.686 0.865 1.00 93.31 105 ILE A C 1
ATOM 824 O O . ILE A 1 105 ? 5.747 -0.610 0.082 1.00 93.31 105 ILE A O 1
ATOM 828 N N . TYR A 1 106 ? 3.936 -1.704 0.842 1.00 94.56 106 TYR A N 1
ATOM 829 C CA . TYR A 1 106 ? 4.051 -2.815 -0.102 1.00 94.56 106 TYR A CA 1
ATOM 830 C C . TYR A 1 106 ? 3.908 -2.351 -1.550 1.00 94.56 106 TYR A C 1
ATOM 832 O O . TYR A 1 106 ? 4.698 -2.766 -2.397 1.00 94.56 106 TYR A O 1
ATOM 840 N N . ASN A 1 107 ? 2.949 -1.467 -1.830 1.00 94.56 107 ASN A N 1
ATOM 841 C CA . ASN A 1 107 ? 2.752 -0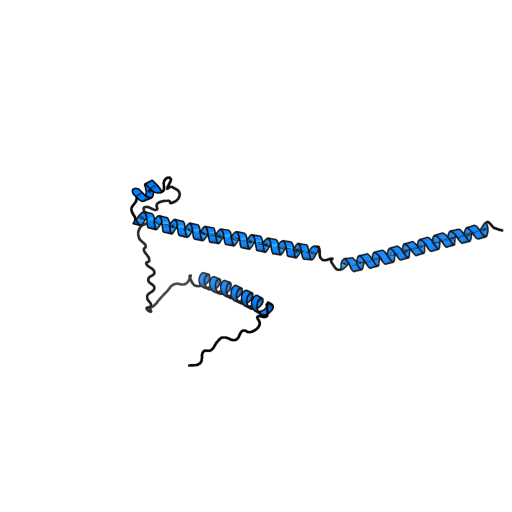.909 -3.162 1.00 94.56 107 ASN A CA 1
ATOM 842 C C . ASN A 1 107 ? 3.970 -0.096 -3.617 1.00 94.56 107 ASN A C 1
ATOM 844 O O . ASN A 1 107 ? 4.492 -0.316 -4.708 1.00 94.56 107 ASN A O 1
ATOM 848 N N . ASN A 1 108 ? 4.476 0.788 -2.755 1.00 94.38 108 ASN A N 1
ATOM 849 C CA . ASN A 1 108 ? 5.652 1.599 -3.058 1.00 94.38 108 ASN A CA 1
ATOM 850 C C . ASN A 1 108 ? 6.880 0.722 -3.319 1.00 94.38 108 ASN A C 1
ATOM 852 O O . ASN A 1 108 ? 7.594 0.934 -4.294 1.00 94.38 108 ASN A O 1
ATOM 856 N N . TYR A 1 109 ? 7.115 -0.289 -2.483 1.00 95.06 109 TYR A N 1
ATOM 857 C CA . TYR A 1 109 ? 8.249 -1.192 -2.656 1.00 95.06 109 TYR A CA 1
ATOM 858 C C . TYR A 1 109 ? 8.143 -2.012 -3.950 1.00 95.06 109 TYR A C 1
ATOM 860 O O . TYR A 1 109 ? 9.132 -2.171 -4.664 1.00 95.06 109 TYR A O 1
ATOM 868 N N . TYR A 1 110 ? 6.940 -2.482 -4.293 1.00 95.25 110 TYR A N 1
ATOM 869 C CA . TYR A 1 110 ? 6.697 -3.203 -5.540 1.00 95.25 110 TYR A CA 1
ATOM 870 C C . TYR A 1 110 ? 6.965 -2.335 -6.775 1.00 95.25 110 TYR A C 1
ATOM 872 O O . TYR A 1 110 ? 7.668 -2.770 -7.689 1.00 95.25 110 TYR A O 1
ATOM 880 N N . GLU A 1 111 ? 6.462 -1.098 -6.794 1.00 92.69 111 GLU A N 1
ATOM 881 C CA . GLU A 1 111 ? 6.711 -0.180 -7.909 1.00 92.69 111 GLU A CA 1
ATOM 882 C C . GLU A 1 111 ? 8.195 0.197 -8.011 1.00 92.69 111 GLU A C 1
ATOM 884 O O . GLU A 1 111 ? 8.729 0.245 -9.116 1.00 92.69 111 GLU A O 1
ATOM 889 N N . LEU A 1 112 ? 8.906 0.366 -6.891 1.00 92.94 112 LEU A N 1
ATOM 890 C CA . LEU A 1 112 ? 10.354 0.601 -6.912 1.00 92.94 112 LEU A CA 1
ATOM 891 C C . LEU A 1 112 ? 11.130 -0.585 -7.492 1.00 92.94 112 LEU A C 1
ATOM 893 O O . LEU A 1 112 ? 12.020 -0.379 -8.314 1.00 92.94 112 LEU A O 1
ATOM 897 N N . ILE A 1 113 ? 10.780 -1.821 -7.122 1.00 87.69 113 ILE A N 1
ATOM 898 C CA . ILE A 1 113 ? 11.385 -3.020 -7.720 1.00 87.69 113 ILE A CA 1
ATOM 899 C C . ILE A 1 113 ? 11.126 -3.055 -9.224 1.00 87.69 113 ILE A C 1
ATOM 901 O O . ILE A 1 113 ? 12.032 -3.338 -10.003 1.00 87.69 113 ILE A O 1
ATOM 905 N N . LYS A 1 114 ? 9.895 -2.768 -9.644 1.00 91.81 114 LYS A N 1
ATOM 906 C CA . LYS A 1 114 ? 9.510 -2.760 -11.055 1.00 91.81 114 LYS A CA 1
ATOM 907 C C . LYS A 1 114 ? 10.268 -1.691 -11.839 1.00 91.81 114 LYS A C 1
ATOM 909 O O . LYS A 1 114 ? 10.788 -1.995 -12.908 1.00 91.81 114 LYS A O 1
ATOM 914 N N . ILE A 1 115 ? 10.385 -0.477 -11.300 1.00 90.94 115 ILE A N 1
ATOM 915 C CA . ILE A 1 115 ? 11.205 0.593 -11.882 1.00 90.94 115 ILE A CA 1
ATOM 916 C C . ILE A 1 115 ? 12.660 0.138 -11.979 1.00 90.94 115 ILE A C 1
ATOM 918 O O . ILE A 1 115 ? 13.255 0.257 -13.045 1.00 90.94 115 ILE A O 1
ATOM 922 N N . ASN A 1 116 ? 13.218 -0.432 -10.908 1.00 88.12 116 ASN A N 1
ATOM 923 C CA . ASN A 1 116 ? 14.593 -0.918 -10.918 1.00 88.12 116 ASN A CA 1
ATOM 924 C C . ASN A 1 116 ? 14.802 -2.024 -11.963 1.00 88.12 116 ASN A C 1
ATOM 926 O O . ASN A 1 116 ? 15.766 -1.976 -12.710 1.00 88.12 116 ASN A O 1
ATOM 930 N N . SER A 1 117 ? 13.866 -2.963 -12.100 1.00 85.75 117 SER A N 1
ATOM 931 C CA . SER A 1 117 ? 13.931 -4.020 -13.116 1.00 85.75 117 SER A CA 1
ATOM 932 C C . SER A 1 117 ? 13.867 -3.469 -14.544 1.00 85.75 117 SER A C 1
ATOM 934 O O . SER A 1 117 ? 14.579 -3.957 -15.420 1.00 85.75 117 SER A O 1
ATOM 936 N N . VAL A 1 118 ? 13.050 -2.438 -14.790 1.00 85.69 118 VAL A N 1
ATOM 937 C CA . VAL A 1 118 ? 13.023 -1.748 -16.088 1.00 85.69 118 VAL A CA 1
ATOM 938 C C . VAL A 1 118 ? 14.349 -1.033 -16.341 1.00 85.69 118 VAL A C 1
ATOM 940 O O . VAL A 1 118 ? 14.892 -1.141 -17.435 1.00 85.69 118 VAL A O 1
ATOM 943 N N . LEU A 1 119 ? 14.897 -0.339 -15.343 1.00 84.19 119 LEU A N 1
ATOM 944 C CA . LEU A 1 119 ? 16.186 0.345 -15.457 1.00 84.19 119 LEU A CA 1
ATOM 945 C C . LEU A 1 119 ? 17.338 -0.638 -15.683 1.00 84.19 119 LEU A C 1
ATOM 947 O O . LEU A 1 119 ? 18.153 -0.406 -16.566 1.00 84.19 119 LEU A O 1
ATOM 951 N N . GLU A 1 120 ? 17.381 -1.756 -14.962 1.00 82.88 120 GLU A N 1
ATOM 952 C CA . GLU A 1 120 ? 18.341 -2.840 -15.189 1.00 82.88 120 GLU A CA 1
ATOM 953 C C . GLU A 1 120 ? 18.222 -3.398 -16.609 1.00 82.88 120 GLU A C 1
ATOM 955 O O . GLU A 1 120 ? 19.240 -3.602 -17.261 1.00 82.88 120 GLU A O 1
ATOM 960 N N . GLY A 1 121 ? 17.003 -3.570 -17.127 1.00 76.94 121 GLY A N 1
ATOM 961 C CA . GLY A 1 121 ? 16.773 -3.984 -18.514 1.00 76.94 121 GLY A CA 1
ATOM 962 C C . GLY A 1 121 ? 17.200 -2.950 -19.565 1.00 76.94 121 GLY A C 1
ATOM 963 O O . GLY A 1 121 ? 17.499 -3.328 -20.692 1.00 76.94 121 GLY A O 1
ATOM 964 N N . LEU A 1 122 ? 17.244 -1.661 -19.215 1.00 75.69 122 LEU A N 1
ATOM 965 C CA . LEU A 1 122 ? 17.743 -0.586 -20.084 1.00 75.69 122 LEU A CA 1
ATOM 966 C C . LEU A 1 122 ? 19.265 -0.394 -19.981 1.00 75.69 122 LEU A C 1
ATOM 968 O O . LEU A 1 122 ? 19.889 0.057 -20.940 1.00 75.69 122 LEU A O 1
ATOM 972 N N . ILE A 1 123 ? 19.848 -0.688 -18.815 1.00 67.31 123 ILE A N 1
ATOM 973 C CA . ILE A 1 123 ? 21.289 -0.590 -18.541 1.00 67.31 123 ILE A CA 1
ATOM 974 C C . ILE A 1 123 ? 22.022 -1.840 -19.028 1.00 67.31 123 ILE A C 1
ATOM 976 O O . ILE A 1 123 ? 23.167 -1.730 -19.473 1.00 67.31 123 ILE A O 1
ATOM 980 N N . LEU A 1 124 ? 21.386 -3.018 -18.981 1.00 61.41 124 LEU A N 1
ATOM 981 C CA . LEU A 1 124 ? 21.896 -4.178 -19.698 1.00 61.41 124 LEU A CA 1
ATOM 982 C C . LEU A 1 124 ? 21.954 -3.793 -21.177 1.00 61.41 124 LEU A C 1
ATOM 984 O O . LEU A 1 124 ? 20.928 -3.413 -21.744 1.00 61.41 124 LEU A O 1
ATOM 988 N N . PRO A 1 125 ? 23.145 -3.831 -21.795 1.00 57.78 125 PRO A N 1
ATOM 989 C CA . PRO A 1 125 ? 23.296 -3.404 -23.166 1.00 57.78 125 PRO A CA 1
ATOM 990 C C . PRO A 1 125 ? 22.373 -4.268 -24.014 1.00 57.78 125 PRO A C 1
ATOM 992 O O . PRO A 1 125 ? 22.569 -5.475 -24.130 1.00 57.78 125 PRO A O 1
ATOM 995 N N . ASN A 1 126 ? 21.364 -3.625 -24.604 1.00 57.03 126 ASN A N 1
ATOM 996 C CA . ASN A 1 126 ? 20.719 -4.122 -25.809 1.00 57.03 126 ASN A CA 1
ATOM 997 C C . ASN A 1 126 ? 21.837 -4.648 -26.720 1.00 57.03 126 ASN A C 1
ATOM 999 O O . ASN A 1 126 ? 22.851 -3.958 -26.875 1.00 57.03 126 ASN A O 1
ATOM 1003 N N . ASP A 1 127 ? 21.638 -5.804 -27.353 1.00 55.94 127 ASP A N 1
ATOM 1004 C CA . ASP A 1 127 ? 22.546 -6.483 -28.301 1.00 55.94 127 ASP A CA 1
ATOM 1005 C C . ASP A 1 127 ? 23.121 -5.587 -29.439 1.00 55.94 127 ASP A C 1
ATOM 1007 O O . ASP A 1 127 ? 23.914 -6.017 -30.275 1.00 55.94 127 ASP A O 1
ATOM 1011 N N . ASN A 1 128 ? 22.765 -4.303 -29.464 1.00 57.09 128 ASN A N 1
ATOM 1012 C CA . ASN A 1 128 ? 23.307 -3.221 -30.275 1.00 57.09 128 ASN A CA 1
ATOM 1013 C C . ASN A 1 128 ? 24.803 -2.925 -30.049 1.00 57.09 128 ASN A C 1
ATOM 1015 O O . ASN A 1 128 ? 25.411 -2.315 -30.930 1.00 57.09 128 ASN A O 1
ATOM 1019 N N . SER A 1 129 ? 25.420 -3.324 -28.927 1.00 59.03 129 SER A N 1
ATOM 1020 C CA . SER A 1 129 ? 26.876 -3.153 -28.735 1.00 59.03 129 SER A CA 1
ATOM 1021 C C . SER A 1 129 ? 27.675 -3.951 -29.772 1.00 59.03 129 SER A C 1
ATOM 1023 O O . SER A 1 129 ? 28.573 -3.408 -30.412 1.00 59.03 129 SER A O 1
ATOM 1025 N N . VAL A 1 130 ? 27.247 -5.185 -30.055 1.00 61.78 130 VAL A N 1
ATOM 1026 C CA . VAL A 1 130 ? 27.847 -6.058 -31.076 1.00 61.78 130 VAL A CA 1
ATOM 1027 C C . VAL A 1 130 ? 27.740 -5.431 -32.474 1.00 61.78 130 VAL A C 1
ATOM 1029 O O . VAL A 1 130 ? 28.650 -5.544 -33.298 1.00 61.78 130 VAL A O 1
ATOM 1032 N N . HIS A 1 131 ? 26.647 -4.715 -32.752 1.00 60.53 131 HIS A N 1
ATOM 1033 C CA . HIS A 1 131 ? 26.469 -4.000 -34.017 1.00 60.53 131 HIS A CA 1
ATOM 1034 C C . HIS A 1 131 ? 27.358 -2.752 -34.132 1.00 60.53 131 HI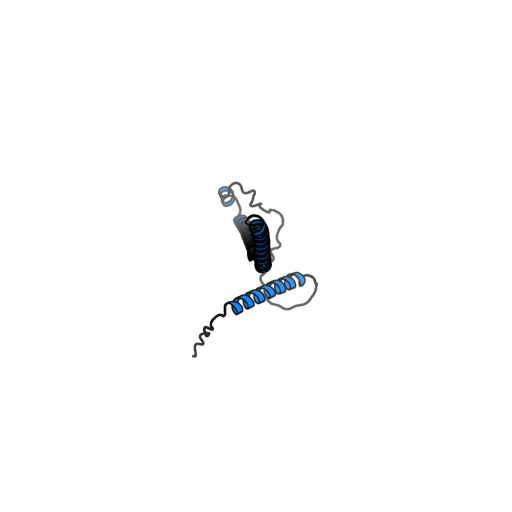S A C 1
ATOM 1036 O O . HIS A 1 131 ? 27.884 -2.485 -35.216 1.00 60.53 131 HIS A O 1
ATOM 1042 N N . LEU A 1 132 ? 27.561 -2.010 -33.040 1.00 71.62 132 LEU A N 1
ATOM 1043 C CA . LEU A 1 132 ? 28.448 -0.843 -33.013 1.00 71.62 132 LEU A CA 1
ATOM 1044 C C . LEU A 1 132 ? 29.923 -1.231 -33.159 1.00 71.62 132 LEU A C 1
ATOM 1046 O O . LEU A 1 132 ? 30.651 -0.552 -33.885 1.00 71.62 132 LEU A O 1
ATOM 1050 N N . ASP A 1 133 ? 30.344 -2.348 -32.567 1.00 73.94 133 ASP A N 1
ATOM 1051 C CA . ASP A 1 133 ? 31.712 -2.857 -32.703 1.00 73.94 133 ASP A CA 1
ATOM 1052 C C . ASP A 1 133 ? 32.026 -3.239 -34.156 1.00 73.94 133 ASP A C 1
ATOM 1054 O O . ASP A 1 133 ? 33.064 -2.860 -34.704 1.00 73.94 133 ASP A O 1
ATOM 1058 N N . ASN A 1 134 ? 31.084 -3.896 -34.839 1.00 78.38 134 ASN A N 1
ATOM 1059 C CA . ASN A 1 134 ? 31.214 -4.214 -36.263 1.00 78.38 134 ASN A CA 1
ATOM 1060 C C . ASN A 1 134 ? 31.286 -2.956 -37.142 1.00 78.38 134 ASN A C 1
ATOM 1062 O O . ASN A 1 134 ? 32.098 -2.888 -38.069 1.00 78.38 134 ASN A O 1
ATOM 1066 N N . ILE A 1 135 ? 30.478 -1.934 -36.848 1.00 79.88 135 ILE A N 1
ATOM 1067 C CA . ILE A 1 135 ? 30.524 -0.650 -37.563 1.00 79.88 135 ILE A CA 1
ATOM 1068 C C . ILE A 1 135 ? 31.866 0.056 -37.319 1.00 79.88 135 ILE A C 1
ATOM 1070 O O . ILE A 1 135 ? 32.481 0.543 -38.267 1.00 79.88 135 ILE A O 1
ATOM 1074 N N . SER A 1 136 ? 32.363 0.063 -36.082 1.00 86.31 136 SER A N 1
ATOM 1075 C CA . SER A 1 136 ? 33.653 0.658 -35.714 1.00 86.31 136 SER A CA 1
ATOM 1076 C C . SER A 1 136 ? 34.828 -0.024 -36.426 1.00 86.31 136 SER A C 1
ATOM 1078 O O . SER A 1 136 ? 35.692 0.642 -37.010 1.00 86.31 136 SER A O 1
ATOM 1080 N N . ASN A 1 137 ? 34.824 -1.357 -36.480 1.00 86.56 137 ASN A N 1
ATOM 1081 C CA . ASN A 1 137 ? 35.838 -2.143 -37.184 1.00 86.56 137 ASN A CA 1
ATOM 1082 C C . ASN A 1 137 ? 35.831 -1.866 -38.696 1.00 86.56 137 ASN A C 1
ATOM 1084 O O . ASN A 1 137 ? 36.888 -1.679 -39.310 1.00 86.56 137 ASN A O 1
ATOM 1088 N N . ASN A 1 138 ? 34.644 -1.754 -39.297 1.00 87.00 138 ASN A N 1
ATOM 1089 C CA . ASN A 1 138 ? 34.502 -1.403 -40.709 1.00 87.00 138 ASN A CA 1
ATOM 1090 C C . ASN A 1 138 ? 34.991 0.022 -41.001 1.00 87.00 138 ASN A C 1
ATOM 1092 O O . ASN A 1 138 ? 35.732 0.233 -41.961 1.00 87.00 138 ASN A O 1
ATOM 1096 N N . LEU A 1 139 ? 34.653 0.999 -40.155 1.00 90.88 139 LEU A N 1
ATOM 1097 C CA . LEU A 1 139 ? 35.138 2.377 -40.294 1.00 90.88 139 LEU A CA 1
ATOM 1098 C C . LEU A 1 139 ? 36.659 2.471 -40.132 1.00 90.88 139 LEU A C 1
ATOM 1100 O O . LEU A 1 139 ? 37.314 3.226 -40.853 1.00 90.88 139 LEU A O 1
ATOM 1104 N N . THR A 1 140 ? 37.239 1.673 -39.238 1.00 90.94 140 THR A N 1
ATOM 1105 C CA . THR A 1 140 ? 38.694 1.598 -39.050 1.00 90.94 140 THR A CA 1
ATOM 1106 C C . THR A 1 140 ? 39.379 1.010 -40.285 1.00 90.94 140 THR A C 1
ATOM 1108 O O . THR A 1 140 ? 40.375 1.562 -40.756 1.00 90.94 140 THR A O 1
ATOM 1111 N N . THR A 1 141 ? 38.795 -0.037 -40.875 1.00 92.38 141 THR A N 1
ATOM 1112 C CA . THR A 1 141 ? 39.255 -0.622 -42.144 1.00 92.38 141 THR A CA 1
ATOM 1113 C C . THR A 1 141 ? 39.181 0.393 -43.288 1.00 92.38 141 THR A C 1
ATOM 1115 O O . THR A 1 141 ? 40.167 0.596 -43.996 1.00 92.38 141 THR A O 1
ATOM 1118 N N . ILE A 1 142 ? 38.060 1.111 -43.432 1.00 89.75 142 ILE A N 1
ATOM 1119 C CA . ILE A 1 142 ? 37.902 2.177 -44.436 1.00 89.75 142 ILE A CA 1
ATOM 1120 C C . ILE A 1 142 ? 38.962 3.266 -44.235 1.00 89.75 142 ILE A C 1
ATOM 1122 O O . ILE A 1 142 ? 39.615 3.682 -45.191 1.00 89.75 142 ILE A O 1
ATOM 1126 N N . ARG A 1 143 ? 39.196 3.695 -42.991 1.00 91.06 143 ARG A N 1
ATOM 1127 C CA . ARG A 1 143 ? 40.212 4.703 -42.667 1.00 91.06 143 ARG A CA 1
ATOM 1128 C C . ARG A 1 143 ? 41.629 4.240 -43.011 1.00 91.06 143 ARG A C 1
ATOM 1130 O O . ARG A 1 143 ? 42.413 5.043 -43.514 1.00 91.06 143 ARG A O 1
ATOM 1137 N N . SER A 1 144 ? 41.962 2.973 -42.761 1.00 90.88 144 SER A N 1
ATOM 1138 C CA . SER A 1 144 ? 43.252 2.394 -43.153 1.00 90.88 144 SER A CA 1
ATOM 1139 C C . SER A 1 144 ? 43.400 2.348 -44.672 1.00 90.88 144 SER A C 1
ATOM 1141 O O . SER A 1 144 ? 44.433 2.749 -45.197 1.00 90.88 144 SER A O 1
ATOM 1143 N N . ASN A 1 145 ? 42.352 1.944 -45.391 1.00 89.50 145 ASN A N 1
ATOM 1144 C CA . ASN A 1 145 ? 42.371 1.891 -46.851 1.00 89.50 145 ASN A CA 1
ATOM 1145 C C . ASN A 1 145 ? 42.540 3.285 -47.467 1.00 89.50 145 ASN A C 1
ATOM 1147 O O . ASN A 1 145 ? 43.338 3.451 -48.383 1.00 89.50 145 ASN A O 1
ATOM 1151 N N . ILE A 1 146 ? 41.871 4.307 -46.925 1.00 88.88 146 ILE A N 1
ATOM 1152 C CA . ILE A 1 146 ? 42.053 5.703 -47.354 1.00 88.88 146 ILE A CA 1
ATOM 1153 C C . ILE A 1 146 ? 43.494 6.169 -47.119 1.00 88.88 146 ILE A C 1
ATOM 1155 O O . ILE A 1 146 ? 44.077 6.801 -47.997 1.00 88.88 146 ILE A O 1
ATOM 1159 N N . LYS A 1 147 ? 44.095 5.842 -45.966 1.00 86.81 147 LYS A N 1
ATOM 1160 C CA . LYS A 1 147 ? 45.509 6.155 -45.703 1.00 86.81 147 LYS A CA 1
ATOM 1161 C C . LYS A 1 147 ? 46.443 5.463 -46.694 1.00 86.81 147 LYS A C 1
ATOM 1163 O O . LYS A 1 147 ? 47.342 6.118 -47.204 1.00 86.81 147 LYS A O 1
ATOM 1168 N N . ASN A 1 148 ? 46.196 4.190 -46.999 1.00 86.56 148 ASN A N 1
ATOM 1169 C CA . ASN A 1 148 ? 46.986 3.430 -47.968 1.00 86.56 148 ASN 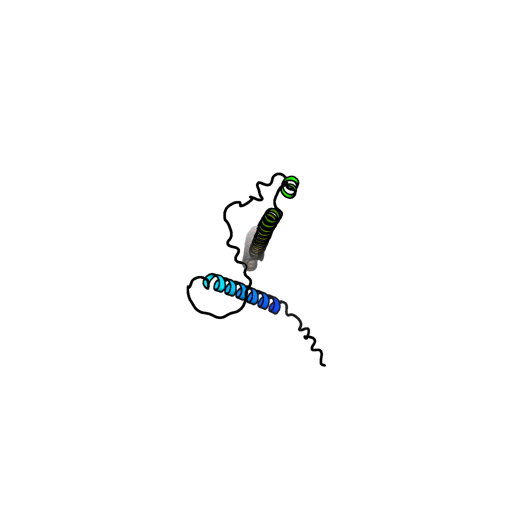A CA 1
ATOM 1170 C C . ASN A 1 148 ? 46.873 4.021 -49.383 1.00 86.56 148 ASN A C 1
ATOM 1172 O O . ASN A 1 148 ? 47.865 4.134 -50.093 1.00 86.56 148 ASN A O 1
ATOM 1176 N N . ILE A 1 149 ? 45.676 4.449 -49.794 1.00 83.31 149 ILE A N 1
ATOM 1177 C CA . ILE A 1 149 ? 45.475 5.127 -51.082 1.00 83.31 149 ILE A CA 1
ATOM 1178 C C . ILE A 1 149 ? 46.211 6.474 -51.098 1.00 83.31 149 ILE A C 1
ATOM 1180 O O . ILE A 1 149 ? 46.860 6.805 -52.086 1.00 83.31 149 ILE A O 1
ATOM 1184 N N . ALA A 1 150 ? 46.156 7.238 -50.004 1.00 81.00 150 ALA A N 1
ATOM 1185 C CA . ALA A 1 150 ? 46.861 8.512 -49.894 1.00 81.00 150 ALA A CA 1
ATOM 1186 C C . ALA A 1 150 ? 48.391 8.346 -49.947 1.00 81.00 150 ALA A C 1
ATOM 1188 O O . ALA A 1 150 ? 49.063 9.137 -50.609 1.00 81.00 150 ALA A O 1
ATOM 1189 N N . SER A 1 151 ? 48.948 7.310 -49.308 1.00 78.69 151 SER A N 1
ATOM 1190 C CA . SER A 1 151 ? 50.386 7.022 -49.378 1.00 78.69 151 SER A CA 1
ATOM 1191 C C . SER A 1 151 ? 50.814 6.571 -50.774 1.00 78.69 151 SER A C 1
ATOM 1193 O O . SER A 1 151 ? 51.800 7.088 -51.283 1.00 78.69 151 SER A O 1
ATOM 1195 N N . ILE A 1 152 ? 50.036 5.707 -51.439 1.00 77.69 152 ILE A N 1
ATOM 1196 C CA . ILE A 1 152 ? 50.304 5.289 -52.827 1.00 77.69 152 ILE A CA 1
ATOM 1197 C C . ILE A 1 152 ? 50.305 6.498 -53.770 1.00 77.69 152 ILE A C 1
ATOM 1199 O O . ILE A 1 152 ? 51.183 6.623 -54.617 1.00 77.69 152 ILE A O 1
ATOM 1203 N N . ASN A 1 153 ? 49.350 7.416 -53.607 1.00 66.50 153 ASN A N 1
ATOM 1204 C CA . ASN A 1 153 ? 49.288 8.622 -54.430 1.00 66.50 153 ASN A CA 1
ATOM 1205 C C . ASN A 1 153 ? 50.516 9.524 -54.203 1.00 66.50 153 ASN A C 1
ATOM 1207 O O . ASN A 1 153 ? 51.040 10.115 -55.138 1.00 66.50 153 ASN A O 1
ATOM 1211 N N . THR A 1 154 ? 51.020 9.585 -52.969 1.00 66.94 154 THR A N 1
ATOM 1212 C CA . THR A 1 154 ? 52.215 10.373 -52.630 1.00 66.94 154 THR A CA 1
ATOM 1213 C C . THR A 1 154 ? 53.496 9.745 -53.199 1.00 66.94 154 THR A C 1
ATOM 1215 O O . THR A 1 154 ? 54.341 10.471 -53.717 1.00 66.94 154 THR A O 1
ATOM 1218 N N . ASP A 1 155 ? 53.622 8.413 -53.176 1.00 63.22 155 ASP A N 1
ATOM 1219 C CA . ASP A 1 155 ? 54.768 7.698 -53.764 1.00 63.22 155 ASP A CA 1
ATOM 1220 C C . ASP A 1 155 ? 54.807 7.814 -55.295 1.00 63.22 155 ASP A C 1
ATOM 1222 O O . ASP A 1 155 ? 55.860 8.103 -55.861 1.00 63.22 155 ASP A O 1
ATOM 1226 N N . ILE A 1 156 ? 53.658 7.690 -55.974 1.00 62.91 156 ILE A N 1
ATOM 1227 C CA . ILE A 1 156 ? 53.572 7.809 -57.443 1.00 62.91 156 ILE A CA 1
ATOM 1228 C C . ILE A 1 156 ? 54.048 9.188 -57.929 1.00 62.91 156 ILE A C 1
ATOM 1230 O O . ILE A 1 156 ? 54.713 9.284 -58.961 1.00 62.91 156 ILE A O 1
ATOM 1234 N N . PHE A 1 157 ? 53.739 10.263 -57.197 1.00 58.53 157 PHE A N 1
ATOM 1235 C CA . PHE A 1 157 ? 54.173 11.615 -57.566 1.00 58.53 157 PHE A CA 1
ATOM 1236 C C . PHE A 1 157 ? 55.591 11.969 -57.096 1.00 58.53 157 PHE A C 1
ATOM 1238 O O . PHE A 1 157 ? 56.203 12.865 -57.677 1.00 58.53 157 PHE A O 1
ATOM 1245 N N . ASN A 1 158 ? 56.148 11.268 -56.105 1.00 60.06 158 ASN A N 1
ATOM 1246 C CA . ASN A 1 158 ? 57.554 11.427 -55.726 1.00 60.06 158 ASN A CA 1
ATOM 1247 C C . ASN A 1 158 ? 58.505 10.749 -56.726 1.00 60.06 158 ASN A C 1
ATOM 1249 O O . ASN A 1 158 ? 59.553 11.317 -57.032 1.00 60.06 158 ASN A O 1
ATOM 1253 N N . ASP A 1 159 ? 58.125 9.603 -57.298 1.00 57.44 159 ASP A N 1
ATOM 1254 C CA . ASP A 1 159 ? 58.915 8.919 -58.337 1.00 57.44 159 ASP A CA 1
ATOM 1255 C C . ASP A 1 159 ? 58.947 9.678 -59.680 1.00 57.44 159 ASP A C 1
ATOM 1257 O O . ASP A 1 159 ? 59.867 9.501 -60.479 1.00 57.44 159 ASP A O 1
ATOM 1261 N N . LEU A 1 160 ? 57.984 10.575 -59.927 1.00 56.31 160 LEU A N 1
ATOM 1262 C CA . LEU A 1 160 ? 57.962 11.458 -61.103 1.00 56.31 160 LEU A CA 1
ATOM 1263 C C . LEU A 1 160 ? 58.859 12.701 -60.963 1.00 56.31 160 LEU A C 1
ATOM 1265 O O . LEU A 1 160 ? 59.218 13.293 -61.977 1.00 56.31 160 LEU A O 1
ATOM 1269 N N . ASN A 1 161 ? 59.236 13.087 -59.739 1.00 55.56 161 ASN A N 1
ATOM 1270 C CA . ASN A 1 161 ? 60.067 14.270 -59.469 1.00 55.56 161 ASN A CA 1
ATOM 1271 C C . ASN A 1 161 ? 61.566 13.952 -59.296 1.00 55.56 161 ASN A C 1
ATOM 1273 O O . ASN A 1 161 ? 62.366 14.877 -59.170 1.00 55.56 161 ASN A O 1
ATOM 1277 N N . ASN A 1 162 ? 61.954 12.671 -59.295 1.00 53.12 162 ASN A N 1
ATOM 1278 C CA . ASN A 1 162 ? 63.332 12.202 -59.091 1.00 53.12 162 ASN A CA 1
ATOM 1279 C C . ASN A 1 162 ? 63.972 11.611 -60.367 1.00 53.12 162 ASN A C 1
ATOM 1281 O O . ASN A 1 162 ? 64.733 10.642 -60.295 1.00 53.12 162 ASN A O 1
ATOM 1285 N N . LYS A 1 163 ? 63.688 12.184 -61.542 1.00 43.62 163 LYS A N 1
ATOM 1286 C CA . LYS A 1 163 ? 64.342 11.800 -62.801 1.00 43.62 163 LYS A CA 1
ATOM 1287 C C . LYS A 1 163 ? 64.807 12.999 -63.612 1.00 43.62 163 LYS A C 1
ATOM 1289 O O . LYS A 1 163 ? 64.037 13.978 -63.700 1.00 43.62 163 LYS A O 1
#

Organism: Pichia kluyveri (NCBI:txid36015)

pLDDT: mean 71.94, std 18.01, range [35.06, 95.25]

Secondary structure (DSSP, 8-state):
----PPP-----HHHHHHHHHHHHHHHHHHHHHHHHTT---------------------S----TTS-S-HHHHHHHS-HHHHHHHHHHHHHHHHHHHHHHHHHHHHHHHHHHHHHHHHHHHHS--THHHHHHHHHHHHHHHHHHHHHHHHHHHHHHHHTS--

Sequence (163 aa):
MTTNTPSDTPINPLAAVKAQREALKNFYKLKQTEDTSNNTPNPTNDDTKSITSSHKNSIDDLIDSFKIEDIEEFINTESYINILKTEDKVLDKLNSAKSDIKSIIYNNYYELIKINSVLEGLILPNDNSVHLDNISNNLTTIRSNIKNIASINTDIFNDLNNK

Foldseek 3Di:
DDDDDDDDDPPPVVVVVVVVVVVVVVVVVVVVVVVVVPPDDDDDDDDDDDPPVPPPDDDDDDPDLVPCPDPVCCVVPDDPVNVVVSVVVVVVVVVVVVVVVVVVVVVVVVVVVVVVVVVVVVVPDDPCVVVVVVVVVVVVVVVVVVVVVVVVVVVVVVVVVPD

Radius of gyration: 38.57 Å; chains: 1; bounding box: 98×63×98 Å